Protein AF-A0A918I1J8-F1 (afdb_monomer_lite)

Sequence (109 aa):
MADRIAEIQARAEAATKGPWFVERHQPTLTRRVVSDDHALDADLGYLGNSNQFDAEFIAHAREDIPFLLDELARVQAAADELLAERDAARREVAAMEEMAAFYSKQAAS

pLDDT: mean 93.66, std 6.73, range [60.38, 98.5]

Secondary structure (DSSP, 8-state):
-HHHHHHHHHHHHHSPPS-EEEEEETTTTEEEEEETTSS-EEEEEETTSSTHHHHHHHHHHHHHHHHHHHHHHHHHHHHHHHHHHHHHHHHHHHHHHHHHHHHHHHTT-

Organism: NCBI:txid67314

Foldseek 3Di:
DVVVLVVLVVVLVPDDADQWDWDADVVQQWIWIAHPVRPDTGTPDHVPDPCPVVSVVVNCCNVVSVVVSVVVVVVVVVVVVVVVVVVVVVVVVVVVVVVVVVVVVVVVD

Structure (mmCIF, N/CA/C/O backbone):
data_AF-A0A918I1J8-F1
#
_entry.id   AF-A0A918I1J8-F1
#
loop_
_atom_site.group_PDB
_atom_site.id
_atom_site.type_symbol
_atom_site.label_atom_id
_atom_site.label_alt_id
_atom_site.label_comp_id
_atom_site.label_asym_id
_atom_site.label_entity_id
_atom_site.label_seq_id
_atom_site.pdbx_PDB_ins_code
_atom_site.Cartn_x
_atom_site.Cartn_y
_atom_site.Cartn_z
_atom_site.occupancy
_atom_site.B_iso_or_equiv
_atom_site.auth_seq_id
_atom_site.auth_comp_id
_atom_site.auth_asym_id
_atom_site.auth_atom_id
_atom_site.pdbx_PDB_model_num
ATOM 1 N N . MET A 1 1 ? -10.865 9.105 3.952 1.00 64.12 1 MET A N 1
ATOM 2 C CA . MET A 1 1 ? -9.612 8.329 4.138 1.00 64.12 1 MET A CA 1
ATOM 3 C C . MET A 1 1 ? -9.734 6.938 3.534 1.00 64.12 1 MET A C 1
ATOM 5 O O . MET A 1 1 ? -8.859 6.597 2.752 1.00 64.12 1 MET A O 1
ATOM 9 N N . ALA A 1 2 ? -10.814 6.192 3.810 1.00 78.25 2 ALA A N 1
ATOM 10 C CA . ALA A 1 2 ? -11.093 4.902 3.166 1.00 78.25 2 ALA A CA 1
ATOM 11 C C . ALA A 1 2 ? -11.023 4.972 1.627 1.00 78.25 2 ALA A C 1
ATOM 13 O O . ALA A 1 2 ? -10.316 4.176 1.017 1.00 78.25 2 ALA A O 1
ATOM 14 N N . ASP A 1 3 ? -11.616 6.007 1.022 1.00 89.00 3 ASP A N 1
ATOM 15 C CA . ASP A 1 3 ? -11.587 6.204 -0.438 1.00 89.00 3 ASP A CA 1
ATOM 16 C C . ASP A 1 3 ? -10.160 6.275 -1.001 1.00 89.00 3 ASP A C 1
ATOM 18 O O . ASP A 1 3 ? -9.843 5.656 -2.013 1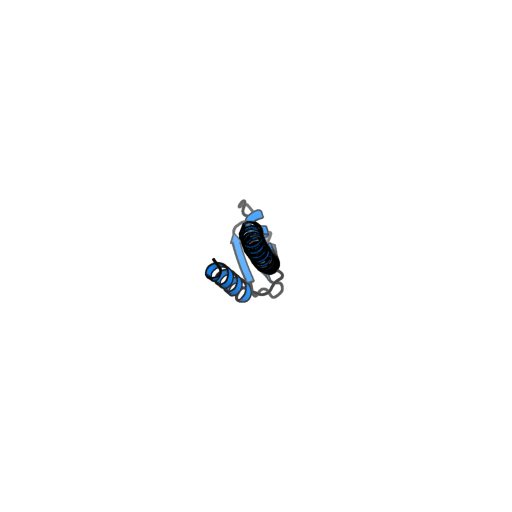.00 89.00 3 ASP A O 1
ATOM 22 N N . ARG A 1 4 ? -9.248 6.959 -0.297 1.00 95.19 4 ARG A N 1
ATOM 23 C CA . ARG A 1 4 ? -7.855 7.098 -0.734 1.00 95.19 4 ARG A CA 1
ATOM 24 C C . ARG A 1 4 ? -7.080 5.784 -0.643 1.00 95.19 4 ARG A C 1
ATOM 26 O O . ARG A 1 4 ? -6.210 5.541 -1.475 1.00 95.19 4 ARG A O 1
ATOM 33 N N . ILE A 1 5 ? -7.368 4.955 0.358 1.00 96.44 5 ILE A N 1
ATOM 34 C CA . ILE A 1 5 ? -6.742 3.635 0.499 1.00 96.44 5 ILE A CA 1
ATOM 35 C C . ILE A 1 5 ? -7.250 2.694 -0.593 1.00 96.44 5 ILE A C 1
ATOM 37 O O . ILE A 1 5 ? -6.433 2.063 -1.258 1.00 96.44 5 ILE A O 1
ATOM 41 N N . ALA A 1 6 ? -8.557 2.694 -0.867 1.00 96.19 6 ALA A N 1
ATOM 42 C CA . ALA A 1 6 ? -9.139 1.926 -1.967 1.00 96.19 6 ALA A CA 1
ATOM 43 C C . ALA A 1 6 ? -8.543 2.332 -3.328 1.00 96.19 6 ALA A C 1
ATOM 45 O O . ALA A 1 6 ? -8.182 1.480 -4.136 1.00 96.19 6 ALA A O 1
ATOM 46 N N . GLU A 1 7 ? -8.348 3.632 -3.566 1.00 97.62 7 GLU A N 1
ATOM 47 C CA . GLU A 1 7 ? -7.649 4.128 -4.757 1.00 97.62 7 GLU A CA 1
ATOM 48 C C . GLU A 1 7 ? -6.197 3.629 -4.863 1.00 97.62 7 GLU A C 1
A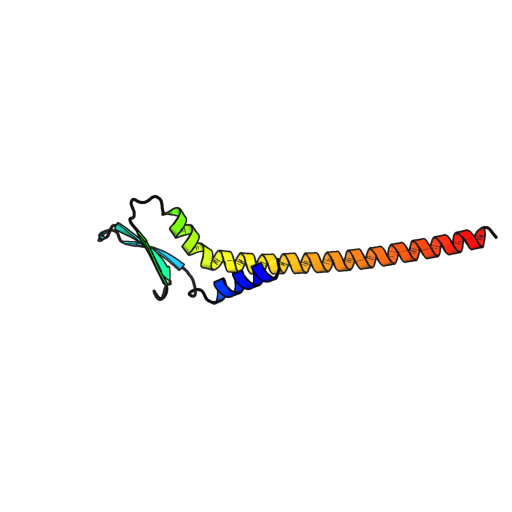TOM 50 O O . GLU A 1 7 ? -5.715 3.354 -5.964 1.00 97.62 7 GLU A O 1
ATOM 55 N N . ILE A 1 8 ? -5.461 3.574 -3.745 1.00 97.62 8 ILE A N 1
ATOM 56 C CA . ILE A 1 8 ? -4.079 3.069 -3.720 1.00 97.62 8 ILE A CA 1
ATOM 57 C C . ILE A 1 8 ? -4.071 1.575 -4.031 1.00 97.62 8 ILE A C 1
ATOM 59 O O . ILE A 1 8 ? -3.296 1.152 -4.889 1.00 97.62 8 ILE A O 1
ATOM 63 N N . GLN A 1 9 ? -4.956 0.808 -3.397 1.00 97.44 9 GLN A N 1
ATOM 64 C CA . GLN A 1 9 ? -5.110 -0.619 -3.646 1.00 97.44 9 GLN A CA 1
ATOM 65 C C . GLN A 1 9 ? -5.432 -0.894 -5.120 1.00 97.44 9 GLN A C 1
ATOM 67 O O . GLN A 1 9 ? -4.730 -1.675 -5.757 1.00 97.44 9 GLN A O 1
ATOM 72 N N . ALA A 1 10 ? -6.392 -0.172 -5.703 1.00 97.88 10 ALA A N 1
ATOM 73 C CA . ALA A 1 10 ? -6.748 -0.326 -7.112 1.00 97.88 10 ALA A CA 1
ATOM 74 C C . ALA A 1 10 ? -5.556 -0.063 -8.052 1.00 97.88 10 ALA A C 1
ATOM 76 O O . ALA A 1 10 ? -5.328 -0.813 -9.002 1.00 97.88 10 ALA A O 1
ATOM 77 N N . ARG A 1 11 ? -4.743 0.970 -7.779 1.00 97.75 11 ARG A N 1
ATOM 78 C CA . ARG A 1 11 ? -3.512 1.222 -8.554 1.00 97.75 11 ARG A CA 1
ATOM 79 C C . ARG A 1 11 ? -2.476 0.112 -8.368 1.00 97.75 11 ARG A C 1
ATOM 81 O O . ARG A 1 11 ? -1.840 -0.282 -9.342 1.00 97.75 11 ARG A O 1
ATOM 88 N N . ALA A 1 12 ? -2.310 -0.396 -7.148 1.00 97.25 12 ALA A N 1
ATOM 89 C CA . ALA A 1 12 ? -1.372 -1.475 -6.850 1.00 97.25 12 ALA A CA 1
ATOM 90 C C . ALA A 1 12 ? -1.781 -2.804 -7.511 1.00 97.25 12 ALA A C 1
ATOM 92 O O . ALA A 1 12 ? -0.919 -3.565 -7.950 1.00 97.25 12 ALA A O 1
ATOM 93 N N . GLU A 1 13 ? -3.077 -3.090 -7.613 1.00 96.75 13 GLU A N 1
ATOM 94 C CA . GLU A 1 13 ? -3.605 -4.282 -8.286 1.00 96.75 13 GLU A CA 1
ATOM 95 C C . GLU A 1 13 ? -3.454 -4.208 -9.810 1.00 96.75 13 GLU A C 1
ATOM 97 O O . GLU A 1 13 ? -3.113 -5.220 -10.433 1.00 96.75 13 GLU A O 1
ATOM 102 N N . ALA A 1 14 ? -3.674 -3.017 -10.381 1.00 96.94 14 ALA A N 1
ATOM 103 C CA . ALA A 1 14 ? -3.576 -2.748 -11.815 1.00 96.94 14 ALA A CA 1
ATOM 104 C C . ALA A 1 14 ? -2.131 -2.673 -12.335 1.00 96.94 14 ALA A C 1
ATOM 106 O O . ALA A 1 14 ? -1.894 -2.925 -13.515 1.00 96.94 14 ALA A O 1
ATOM 107 N N . ALA A 1 15 ? -1.167 -2.315 -11.481 1.00 96.56 15 ALA A N 1
ATOM 108 C CA . ALA A 1 15 ? 0.243 -2.281 -11.853 1.00 96.56 15 ALA A CA 1
ATOM 109 C C . ALA A 1 15 ? 0.775 -3.681 -12.215 1.00 96.56 15 ALA A C 1
ATOM 111 O O . ALA A 1 15 ? 0.293 -4.696 -11.701 1.00 96.56 15 ALA A O 1
ATOM 112 N N . THR A 1 16 ? 1.812 -3.724 -13.059 1.00 96.62 16 THR A N 1
ATOM 113 C CA . THR A 1 16 ? 2.488 -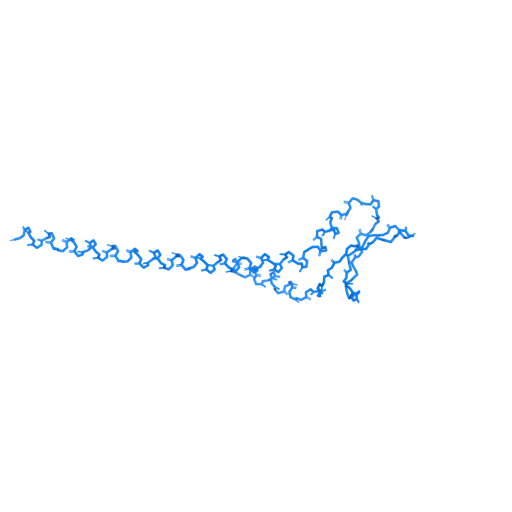4.958 -13.488 1.00 96.62 16 THR A CA 1
ATOM 114 C C . THR A 1 16 ? 2.815 -5.855 -12.295 1.00 96.62 16 THR A C 1
ATOM 116 O O . THR A 1 16 ? 3.165 -5.371 -11.211 1.00 96.62 16 THR A O 1
ATOM 119 N N . LYS A 1 17 ? 2.678 -7.173 -12.475 1.00 94.75 17 LYS A N 1
ATOM 120 C CA . LYS A 1 17 ? 3.006 -8.140 -11.425 1.00 94.75 17 LYS A CA 1
ATOM 121 C C . LYS A 1 17 ? 4.503 -8.089 -11.113 1.00 94.75 17 LYS A C 1
ATOM 123 O O . LYS A 1 17 ? 5.317 -7.756 -11.968 1.00 94.75 17 LYS A O 1
ATOM 128 N N . GLY A 1 18 ? 4.820 -8.314 -9.843 1.00 91.62 18 GLY A N 1
ATOM 129 C CA . GLY A 1 18 ? 6.192 -8.377 -9.361 1.00 91.62 18 GLY A CA 1
ATOM 130 C C . GLY A 1 18 ? 6.770 -9.788 -9.441 1.00 91.62 18 GLY A C 1
ATOM 131 O O . GLY A 1 18 ? 6.050 -10.717 -9.815 1.00 91.62 18 GLY A O 1
ATOM 132 N N . PRO A 1 19 ? 8.025 -9.959 -9.009 1.00 95.25 19 PRO A N 1
ATOM 133 C CA . PRO A 1 19 ? 8.914 -8.912 -8.484 1.00 95.25 19 PRO A CA 1
ATOM 134 C C . PRO A 1 19 ? 9.392 -7.921 -9.560 1.00 95.25 19 PRO A C 1
ATOM 136 O O . PRO A 1 19 ? 9.389 -8.228 -10.753 1.00 95.25 19 PRO A O 1
ATOM 139 N N . TRP A 1 20 ? 9.750 -6.708 -9.130 1.00 97.69 20 TRP A N 1
ATOM 140 C CA . TRP A 1 20 ? 10.409 -5.708 -9.975 1.00 97.69 20 TRP A CA 1
ATOM 141 C C . TRP A 1 20 ? 11.868 -5.564 -9.551 1.00 97.69 20 TRP A C 1
ATOM 143 O O . TRP A 1 20 ? 12.194 -5.681 -8.371 1.00 97.69 20 TRP A O 1
ATOM 153 N N . PHE A 1 21 ? 12.749 -5.275 -10.503 1.00 96.81 21 PHE A N 1
ATOM 154 C CA . PHE A 1 21 ? 14.189 -5.234 -10.282 1.00 96.81 21 PHE A CA 1
ATOM 155 C C . PHE A 1 21 ? 14.831 -4.037 -10.965 1.00 96.81 21 PHE A C 1
ATOM 157 O O . PHE A 1 21 ? 14.362 -3.569 -12.001 1.00 96.81 21 PHE A O 1
ATOM 164 N N . VAL A 1 22 ? 15.948 -3.573 -10.407 1.00 96.44 22 VAL A N 1
ATOM 165 C CA . VAL A 1 22 ? 16.774 -2.543 -11.040 1.00 96.44 22 VAL A CA 1
ATOM 166 C C . VAL A 1 22 ? 17.764 -3.197 -11.993 1.00 96.44 22 VAL A C 1
ATOM 168 O O . VAL A 1 22 ? 18.685 -3.893 -11.565 1.00 96.44 22 VAL A O 1
ATOM 171 N N . GLU A 1 23 ? 17.633 -2.899 -13.279 1.00 94.31 23 GLU A N 1
ATOM 172 C CA . GLU A 1 23 ? 18.594 -3.292 -14.301 1.00 94.31 23 GLU A CA 1
ATOM 173 C C . GLU A 1 23 ? 19.529 -2.121 -14.636 1.00 94.31 23 GLU A C 1
ATOM 175 O O . GLU A 1 23 ? 19.124 -0.958 -14.728 1.00 94.31 23 GLU A O 1
ATOM 180 N N . ARG A 1 24 ? 20.821 -2.419 -14.807 1.00 92.19 24 ARG A N 1
ATOM 181 C CA . ARG A 1 24 ? 21.843 -1.441 -15.202 1.00 92.19 24 ARG A CA 1
ATOM 182 C C . ARG A 1 24 ? 22.506 -1.933 -16.479 1.00 92.19 24 ARG A C 1
ATOM 184 O O . ARG A 1 24 ? 23.161 -2.972 -16.466 1.00 92.19 24 ARG A O 1
ATOM 191 N N . HIS A 1 25 ? 22.393 -1.167 -17.557 1.00 87.69 25 HIS A N 1
ATOM 192 C CA . HIS A 1 25 ? 23.015 -1.515 -18.828 1.00 87.69 25 HIS A CA 1
ATOM 193 C C . HIS A 1 25 ? 24.256 -0.648 -19.053 1.00 87.69 25 HIS A C 1
ATOM 195 O O . HIS A 1 25 ? 24.155 0.542 -19.348 1.00 87.69 25 HIS A O 1
ATOM 201 N N . GLN A 1 26 ? 25.448 -1.234 -18.887 1.00 83.38 26 GLN A N 1
ATOM 202 C CA . GLN A 1 26 ? 26.707 -0.486 -18.995 1.00 83.38 26 GLN A CA 1
ATOM 203 C C . GLN A 1 26 ? 26.981 0.094 -20.392 1.00 83.38 26 GLN A C 1
ATOM 205 O O . GLN A 1 26 ? 27.387 1.250 -20.446 1.00 83.38 26 GLN A O 1
ATOM 210 N N . PRO A 1 27 ? 26.747 -0.613 -21.519 1.00 87.50 27 PRO A N 1
ATOM 211 C CA . PRO A 1 27 ? 27.064 -0.063 -22.841 1.00 87.50 27 PRO A CA 1
ATOM 212 C C . PRO A 1 27 ? 26.286 1.209 -23.202 1.00 87.50 27 PRO A C 1
ATOM 214 O O . PRO A 1 27 ? 26.824 2.086 -23.870 1.00 87.50 27 PRO A O 1
ATOM 217 N N . THR A 1 28 ? 25.032 1.323 -22.756 1.00 86.75 28 THR A N 1
ATOM 218 C CA . THR A 1 28 ? 24.199 2.527 -22.963 1.00 86.75 28 THR A CA 1
ATOM 219 C C . THR A 1 28 ? 24.193 3.450 -21.752 1.00 86.75 28 THR A C 1
ATOM 221 O O . THR A 1 28 ? 23.585 4.515 -21.804 1.00 86.75 28 THR A O 1
ATOM 224 N N . LEU A 1 29 ? 24.863 3.046 -20.669 1.00 88.50 29 LEU A N 1
ATOM 225 C CA . LEU A 1 29 ? 24.900 3.735 -19.387 1.00 88.50 29 LEU A CA 1
ATOM 226 C C . LEU A 1 29 ? 23.497 4.114 -18.888 1.00 88.50 29 LEU A C 1
ATOM 228 O O . LEU A 1 29 ? 23.304 5.216 -18.390 1.00 88.50 29 LEU A O 1
ATOM 232 N N . THR A 1 30 ? 22.525 3.202 -18.987 1.00 90.75 30 THR A N 1
ATOM 233 C CA . THR A 1 30 ? 21.130 3.418 -18.551 1.00 90.75 30 THR A CA 1
ATOM 234 C C . THR A 1 30 ? 20.775 2.611 -17.303 1.00 90.75 30 THR A C 1
ATOM 236 O O . THR A 1 30 ? 21.359 1.555 -17.034 1.00 90.75 30 THR A O 1
ATOM 239 N N . ARG A 1 31 ? 19.798 3.113 -16.540 1.00 93.62 31 ARG A N 1
ATOM 240 C CA . ARG A 1 31 ? 19.194 2.446 -15.379 1.00 93.62 31 ARG A CA 1
ATOM 241 C C . ARG A 1 31 ? 17.700 2.284 -15.598 1.00 93.62 31 ARG A C 1
ATOM 243 O O . ARG A 1 31 ? 17.034 3.248 -15.965 1.00 93.62 31 ARG A O 1
ATOM 250 N N . ARG A 1 32 ? 17.183 1.090 -15.332 1.00 94.56 32 ARG A N 1
ATOM 251 C CA . ARG A 1 32 ? 15.777 0.754 -15.557 1.00 94.56 32 ARG A CA 1
ATOM 252 C C . ARG A 1 32 ? 15.191 0.009 -14.374 1.00 94.56 32 ARG A C 1
ATOM 254 O O . ARG A 1 32 ? 15.935 -0.632 -13.633 1.00 94.56 32 ARG A O 1
ATOM 261 N N . VAL A 1 33 ? 13.875 0.083 -14.222 1.00 96.75 33 VAL A N 1
ATOM 262 C CA . VAL A 1 33 ? 13.111 -0.849 -13.388 1.00 96.75 33 VAL A CA 1
ATOM 263 C C . VAL A 1 33 ? 12.318 -1.761 -14.310 1.00 96.75 33 VAL A C 1
ATOM 265 O O . VAL A 1 33 ? 11.580 -1.275 -15.167 1.00 96.75 33 VAL A O 1
ATOM 268 N N . VAL A 1 34 ? 12.494 -3.068 -14.138 1.00 97.00 34 VAL A N 1
ATOM 269 C CA . VAL A 1 34 ? 11.918 -4.102 -15.003 1.00 97.00 34 VAL A CA 1
ATOM 270 C C . VAL A 1 34 ? 11.189 -5.165 -14.188 1.00 97.00 34 VAL A C 1
ATOM 272 O O . VAL A 1 34 ? 11.517 -5.380 -13.023 1.00 97.00 34 VAL A O 1
ATOM 275 N N . SER A 1 35 ? 10.208 -5.836 -14.788 1.00 96.44 35 SER A N 1
ATOM 276 C CA . SER A 1 35 ? 9.655 -7.093 -14.260 1.00 96.44 35 SER A CA 1
ATOM 277 C C . SER A 1 35 ? 10.381 -8.297 -14.867 1.00 96.44 35 SER A C 1
ATOM 279 O O . SER A 1 35 ? 11.020 -8.168 -15.909 1.00 96.44 35 SER A O 1
ATOM 281 N N . ASP A 1 36 ? 10.274 -9.468 -14.234 1.00 91.25 36 ASP A N 1
ATOM 282 C CA . ASP A 1 36 ? 10.927 -10.714 -14.689 1.00 91.25 36 ASP A CA 1
ATOM 283 C C . ASP A 1 36 ? 10.514 -11.131 -16.119 1.00 91.25 36 ASP A C 1
ATOM 285 O O . ASP A 1 36 ? 11.304 -11.659 -16.896 1.00 91.25 36 ASP A O 1
ATOM 289 N N . ASP A 1 37 ? 9.271 -10.829 -16.499 1.00 91.56 37 ASP A N 1
ATOM 290 C CA . ASP A 1 37 ? 8.718 -11.050 -17.840 1.00 91.56 37 ASP A CA 1
ATOM 291 C C . ASP A 1 37 ? 8.924 -9.863 -18.802 1.00 91.56 37 ASP A C 1
ATOM 293 O O . ASP A 1 37 ? 8.433 -9.895 -19.932 1.00 91.56 37 ASP A O 1
ATOM 297 N N . HIS A 1 38 ? 9.617 -8.808 -18.360 1.00 89.00 38 HIS A N 1
ATOM 298 C CA . HIS A 1 38 ? 9.809 -7.541 -19.072 1.00 89.00 38 HIS A CA 1
ATOM 299 C C . HIS A 1 38 ? 8.510 -6.844 -19.531 1.00 89.00 38 HIS A C 1
ATOM 301 O O . HIS A 1 38 ? 8.544 -5.980 -20.409 1.00 89.00 38 HIS A O 1
ATOM 307 N N . ALA A 1 39 ? 7.355 -7.162 -18.934 1.00 92.94 39 ALA A N 1
ATOM 308 C CA . ALA A 1 39 ? 6.116 -6.414 -19.160 1.00 92.94 39 ALA A CA 1
ATOM 309 C C . ALA A 1 39 ? 6.190 -4.981 -18.595 1.00 92.94 39 ALA A C 1
ATOM 311 O O . ALA A 1 39 ? 5.495 -4.081 -19.071 1.00 92.94 39 ALA A O 1
ATOM 312 N N . LEU A 1 40 ? 7.030 -4.764 -17.580 1.00 95.50 40 LEU A N 1
ATOM 313 C CA . LEU A 1 40 ? 7.479 -3.453 -17.124 1.00 95.50 40 LEU A CA 1
ATOM 314 C C . LEU A 1 40 ? 8.881 -3.177 -17.679 1.00 95.50 40 LEU A C 1
ATOM 316 O O . LEU A 1 40 ? 9.795 -3.968 -17.459 1.00 95.50 40 LEU A O 1
ATOM 320 N N . ASP A 1 41 ? 9.046 -2.024 -18.325 1.00 94.62 41 ASP A N 1
ATOM 321 C CA . ASP A 1 41 ? 10.340 -1.461 -18.718 1.00 94.62 41 ASP A CA 1
ATOM 322 C C . ASP A 1 41 ? 10.298 0.064 -18.520 1.00 94.62 41 ASP A C 1
ATOM 324 O O . ASP A 1 41 ? 9.826 0.819 -19.375 1.00 94.62 41 ASP A O 1
ATOM 328 N N . ALA A 1 42 ? 10.696 0.515 -17.329 1.00 94.00 42 ALA A N 1
ATOM 329 C CA . ALA A 1 42 ? 10.722 1.926 -16.963 1.00 94.00 42 ALA A CA 1
ATOM 330 C C . ALA A 1 42 ? 12.164 2.448 -16.977 1.00 94.00 42 ALA A C 1
ATOM 332 O O . ALA A 1 42 ? 12.954 2.105 -16.099 1.00 94.00 42 ALA A O 1
ATOM 333 N N . ASP A 1 43 ? 12.505 3.301 -17.946 1.00 93.19 43 ASP A N 1
ATOM 334 C CA . ASP A 1 43 ? 13.831 3.920 -18.053 1.00 93.19 43 ASP A CA 1
ATOM 335 C C . ASP A 1 43 ? 13.937 5.166 -17.160 1.00 93.19 43 ASP A C 1
ATOM 337 O O . ASP A 1 43 ? 13.181 6.128 -17.315 1.00 93.19 43 ASP A O 1
ATOM 341 N N . LEU A 1 44 ? 14.882 5.157 -16.217 1.00 92.00 44 LEU A N 1
ATOM 342 C CA . LEU A 1 44 ? 15.166 6.294 -15.335 1.00 92.00 44 LEU A CA 1
ATOM 343 C C . LEU A 1 44 ? 16.275 7.201 -15.890 1.00 92.00 44 LEU A C 1
ATOM 345 O O . LEU A 1 44 ? 16.628 8.213 -15.277 1.00 92.00 44 LEU A O 1
ATOM 349 N N . GLY A 1 45 ? 16.831 6.869 -17.051 1.00 87.75 45 GLY A N 1
ATOM 350 C CA . GLY A 1 45 ? 17.885 7.606 -17.721 1.00 87.75 45 GLY A CA 1
ATOM 351 C C . GLY A 1 45 ? 19.282 7.147 -17.315 1.00 87.75 45 GLY A C 1
ATOM 352 O O . GLY A 1 45 ? 19.541 5.979 -17.020 1.00 87.75 45 GLY A O 1
ATOM 353 N N . TYR A 1 46 ? 20.219 8.090 -17.349 1.00 84.38 46 TYR A N 1
ATOM 354 C CA . TYR A 1 46 ? 21.646 7.792 -17.336 1.00 84.38 46 TYR A CA 1
ATOM 355 C C . TYR A 1 46 ? 22.163 7.338 -15.960 1.00 84.38 46 TYR A C 1
ATOM 357 O O . TYR A 1 46 ? 21.769 7.886 -14.934 1.00 84.38 46 TYR A O 1
ATOM 365 N N . LEU A 1 47 ? 23.114 6.399 -15.919 1.00 78.12 47 LEU A N 1
ATOM 366 C CA . LEU A 1 47 ? 23.719 5.873 -14.683 1.00 78.12 47 LEU A CA 1
ATOM 367 C C . LEU A 1 47 ? 24.447 6.945 -13.866 1.00 78.12 47 LEU A C 1
ATOM 369 O O . LEU A 1 47 ? 24.554 6.798 -12.650 1.00 78.12 47 LEU A O 1
ATOM 373 N N . GLY A 1 48 ? 24.946 7.987 -14.539 1.00 74.06 48 GLY A N 1
ATOM 374 C CA . GLY A 1 48 ? 25.584 9.151 -13.919 1.00 74.06 48 GLY A CA 1
ATOM 375 C C . GLY A 1 48 ? 24.605 10.110 -13.237 1.00 74.06 48 GLY A C 1
ATOM 376 O O . GLY A 1 48 ? 25.044 11.004 -12.520 1.00 74.06 48 GLY A O 1
ATOM 377 N N . ASN A 1 49 ? 23.295 9.921 -13.423 1.00 80.56 49 ASN A N 1
ATOM 378 C CA . ASN A 1 49 ? 22.295 10.613 -12.625 1.00 80.56 49 ASN A CA 1
ATOM 379 C C . ASN A 1 49 ? 22.223 9.962 -11.237 1.00 80.56 49 ASN A C 1
ATOM 381 O O . ASN A 1 49 ? 22.290 8.737 -11.096 1.00 80.56 49 ASN A O 1
ATOM 385 N N . SER A 1 50 ? 21.994 10.773 -10.206 1.00 81.94 50 SER A N 1
ATOM 386 C CA . SER A 1 50 ? 21.826 10.319 -8.817 1.00 81.94 50 SER A CA 1
ATOM 387 C C . SER A 1 50 ? 20.485 9.603 -8.551 1.00 81.94 50 SER A C 1
ATOM 389 O O . SER A 1 50 ? 19.991 9.630 -7.432 1.00 81.94 50 SER A O 1
ATOM 391 N N . ASN A 1 51 ? 19.897 8.944 -9.558 1.00 87.44 51 ASN A N 1
ATOM 392 C CA . ASN A 1 51 ? 18.581 8.284 -9.514 1.00 87.44 51 ASN A CA 1
ATOM 393 C C . ASN A 1 51 ? 18.643 6.814 -9.042 1.00 87.44 51 ASN A C 1
ATOM 395 O O . ASN A 1 51 ? 17.698 6.050 -9.228 1.00 87.44 51 ASN A O 1
ATOM 399 N N . GLN A 1 52 ? 19.778 6.377 -8.486 1.00 90.75 52 GLN A N 1
ATOM 400 C CA . GLN A 1 52 ? 19.953 4.994 -8.025 1.00 90.75 52 GLN A CA 1
ATOM 401 C C . GLN A 1 52 ? 18.942 4.630 -6.932 1.00 90.75 52 GLN A C 1
ATOM 403 O O . GLN A 1 52 ? 18.341 3.564 -6.994 1.00 90.75 52 GLN A O 1
ATOM 408 N N . PHE A 1 53 ? 18.710 5.556 -5.999 1.00 93.75 53 PHE A N 1
ATOM 409 C CA . PHE A 1 53 ? 17.769 5.370 -4.902 1.00 93.75 53 PHE A CA 1
ATOM 410 C C . PHE A 1 53 ? 16.322 5.440 -5.383 1.00 93.75 53 PHE A C 1
ATOM 412 O O . PHE A 1 53 ? 15.487 4.705 -4.873 1.00 93.75 53 PHE A O 1
ATOM 419 N N . ASP A 1 54 ? 16.033 6.253 -6.401 1.00 94.88 54 ASP A N 1
ATOM 420 C CA . ASP A 1 54 ? 14.702 6.301 -7.009 1.00 94.88 54 ASP A CA 1
ATOM 421 C C . ASP A 1 54 ? 14.367 4.970 -7.696 1.00 94.88 54 ASP A C 1
ATOM 423 O O . ASP A 1 54 ? 13.271 4.445 -7.522 1.00 94.88 54 ASP A O 1
ATOM 427 N N . ALA A 1 55 ? 15.320 4.383 -8.432 1.00 95.44 55 ALA A N 1
ATOM 428 C CA . ALA A 1 55 ? 15.133 3.079 -9.070 1.00 95.44 55 ALA A CA 1
ATOM 429 C C . ALA A 1 55 ? 14.899 1.971 -8.034 1.00 95.44 55 ALA A C 1
ATOM 431 O O . ALA A 1 55 ? 13.995 1.156 -8.197 1.00 95.44 55 ALA A O 1
ATOM 432 N N . GLU A 1 56 ? 15.701 1.958 -6.966 1.00 96.25 56 GLU A N 1
ATOM 433 C CA . GLU A 1 56 ? 15.573 0.990 -5.872 1.00 96.25 56 GLU A CA 1
ATOM 434 C C . GLU A 1 56 ? 14.233 1.158 -5.140 1.00 96.25 56 GLU A C 1
ATOM 436 O O . GLU A 1 56 ? 13.525 0.176 -4.933 1.00 96.25 56 GLU A O 1
ATOM 441 N N . PHE A 1 57 ? 13.823 2.396 -4.846 1.00 97.50 57 PHE A N 1
ATOM 442 C CA . PHE A 1 57 ? 12.521 2.693 -4.247 1.00 97.50 57 PHE A CA 1
ATOM 443 C C . PHE A 1 57 ? 11.358 2.216 -5.126 1.00 97.50 57 PHE A C 1
ATOM 445 O O . PHE A 1 57 ? 10.434 1.569 -4.637 1.00 97.50 57 PHE A O 1
ATOM 452 N N . ILE A 1 58 ? 11.400 2.501 -6.431 1.00 96.88 58 ILE A N 1
ATOM 453 C CA . ILE A 1 58 ? 10.348 2.080 -7.366 1.00 96.88 58 ILE A CA 1
ATOM 454 C C . ILE A 1 58 ? 10.296 0.553 -7.476 1.00 96.88 58 ILE A C 1
ATOM 456 O O . ILE A 1 58 ? 9.200 -0.001 -7.469 1.00 96.88 58 ILE A O 1
ATOM 460 N N . ALA A 1 59 ? 11.443 -0.129 -7.556 1.00 97.62 59 ALA A N 1
ATOM 461 C CA . ALA A 1 59 ? 11.485 -1.589 -7.614 1.00 97.62 59 ALA A CA 1
ATOM 462 C C . ALA A 1 59 ? 10.839 -2.219 -6.365 1.00 97.62 59 ALA A C 1
ATOM 464 O O . ALA A 1 59 ? 9.964 -3.076 -6.491 1.00 97.62 59 ALA A O 1
ATOM 465 N N . HIS A 1 60 ? 11.183 -1.727 -5.171 1.00 97.88 60 HIS A N 1
ATOM 466 C CA . HIS A 1 60 ? 10.619 -2.225 -3.913 1.00 97.88 60 HIS A CA 1
ATOM 467 C C . HIS A 1 60 ? 9.143 -1.871 -3.708 1.00 97.88 60 HIS A C 1
ATOM 469 O O . HIS A 1 60 ? 8.416 -2.634 -3.071 1.00 97.88 60 HIS A O 1
ATOM 475 N N . ALA A 1 61 ? 8.645 -0.788 -4.315 1.00 97.69 61 ALA A N 1
ATOM 476 C CA . ALA A 1 61 ? 7.248 -0.373 -4.180 1.00 97.69 61 ALA A CA 1
ATOM 477 C C . ALA A 1 61 ? 6.237 -1.475 -4.555 1.00 97.69 61 ALA A C 1
ATOM 479 O O . ALA A 1 61 ? 5.126 -1.504 -4.023 1.00 97.69 61 ALA A O 1
ATOM 480 N N . ARG A 1 62 ? 6.609 -2.404 -5.446 1.00 97.19 62 ARG A N 1
ATOM 481 C CA . ARG A 1 62 ? 5.763 -3.542 -5.837 1.00 97.19 62 ARG A CA 1
ATOM 482 C C . ARG A 1 62 ? 5.479 -4.510 -4.690 1.00 97.19 62 ARG A C 1
ATOM 484 O O . ARG A 1 62 ? 4.415 -5.131 -4.698 1.00 97.19 62 ARG A O 1
ATOM 491 N N . GLU A 1 63 ? 6.395 -4.640 -3.741 1.00 97.12 63 GLU A N 1
ATOM 492 C CA . GLU A 1 63 ? 6.272 -5.518 -2.573 1.00 97.12 63 GLU A CA 1
ATOM 493 C C . GLU A 1 63 ? 5.859 -4.722 -1.330 1.00 97.12 63 GLU A C 1
ATOM 495 O O . GLU A 1 63 ? 4.949 -5.134 -0.607 1.00 97.12 63 GLU A O 1
ATOM 500 N N . ASP A 1 64 ? 6.434 -3.532 -1.147 1.00 98.44 64 ASP A N 1
ATOM 501 C CA . ASP A 1 64 ? 6.173 -2.679 0.010 1.00 98.44 64 ASP A CA 1
ATOM 502 C C . ASP A 1 64 ? 4.725 -2.179 0.051 1.00 98.44 64 ASP A C 1
ATOM 504 O O . ASP A 1 64 ? 4.099 -2.181 1.108 1.00 98.44 64 ASP A O 1
ATOM 508 N N . ILE A 1 65 ? 4.152 -1.755 -1.085 1.00 97.69 65 ILE A N 1
ATOM 509 C CA . ILE A 1 65 ? 2.783 -1.213 -1.100 1.00 97.69 65 ILE A CA 1
ATOM 510 C C . ILE A 1 65 ? 1.751 -2.283 -0.701 1.00 97.69 65 ILE A C 1
ATOM 512 O O . ILE A 1 65 ? 0.946 -1.988 0.183 1.00 97.69 65 ILE A O 1
ATOM 516 N N . PRO A 1 66 ? 1.742 -3.504 -1.282 1.00 97.38 66 PRO A N 1
ATOM 517 C CA . PRO A 1 66 ? 0.871 -4.578 -0.801 1.00 97.38 66 PRO A CA 1
ATOM 518 C C . PRO A 1 66 ? 1.058 -4.890 0.684 1.00 97.38 66 PRO A C 1
ATOM 520 O O . PRO A 1 66 ? 0.073 -4.931 1.413 1.00 97.38 66 PRO A O 1
ATOM 523 N N . PHE A 1 67 ? 2.304 -5.017 1.151 1.00 98.06 67 PHE A N 1
ATOM 524 C CA . PHE A 1 67 ? 2.589 -5.271 2.564 1.00 98.06 67 PHE A CA 1
ATOM 525 C C . PHE A 1 67 ? 1.991 -4.192 3.481 1.00 98.06 67 PHE A C 1
ATOM 527 O O . PHE A 1 67 ? 1.348 -4.499 4.484 1.00 98.06 67 PHE A O 1
ATOM 534 N N . LEU A 1 68 ? 2.160 -2.915 3.127 1.00 98.38 68 LEU A N 1
ATOM 535 C CA . LEU A 1 68 ? 1.628 -1.794 3.902 1.00 98.38 68 LEU A CA 1
ATOM 536 C C . LEU A 1 68 ? 0.095 -1.738 3.890 1.00 98.38 68 LEU A C 1
ATOM 538 O O . LEU A 1 68 ? -0.500 -1.332 4.888 1.00 98.38 68 LEU A O 1
ATOM 542 N N . LEU A 1 69 ? -0.550 -2.120 2.783 1.00 97.94 69 LEU A N 1
ATOM 543 C CA . LEU A 1 69 ? -2.011 -2.202 2.700 1.00 97.94 69 LEU A CA 1
ATOM 544 C C . LEU A 1 69 ? -2.557 -3.314 3.604 1.00 97.94 69 LEU A C 1
ATOM 546 O O . LEU A 1 69 ? -3.513 -3.069 4.343 1.00 97.94 69 LEU A O 1
ATOM 550 N N . ASP A 1 70 ? -1.921 -4.486 3.599 1.00 97.94 70 ASP A N 1
ATOM 551 C CA . ASP A 1 70 ? -2.286 -5.606 4.472 1.00 97.94 70 ASP A CA 1
ATOM 552 C C . ASP A 1 70 ? -2.108 -5.237 5.951 1.00 97.94 70 ASP A C 1
ATOM 554 O O . ASP A 1 70 ? -2.996 -5.466 6.778 1.00 97.94 70 ASP A O 1
ATOM 558 N N . GLU A 1 71 ? -0.989 -4.593 6.290 1.00 98.44 71 GLU A N 1
ATOM 559 C CA . GLU A 1 71 ? -0.712 -4.164 7.660 1.00 98.44 71 GLU A CA 1
ATOM 560 C C . GLU A 1 71 ? -1.682 -3.069 8.127 1.00 98.44 71 GLU A C 1
ATOM 562 O O . GLU A 1 71 ? -2.152 -3.091 9.268 1.00 98.44 71 GLU A O 1
ATOM 567 N N . LEU A 1 72 ? -2.055 -2.140 7.242 1.00 97.62 72 LEU A N 1
ATOM 568 C CA . LEU A 1 72 ? -3.070 -1.134 7.541 1.00 97.62 72 LEU A CA 1
ATOM 569 C C . LEU A 1 72 ? -4.433 -1.778 7.822 1.00 97.62 72 LEU A C 1
ATOM 571 O O . LEU A 1 72 ? -5.078 -1.407 8.804 1.00 97.62 72 LEU A O 1
ATOM 575 N N . ALA A 1 73 ? -4.854 -2.746 7.004 1.00 96.62 73 ALA A N 1
ATOM 576 C CA . ALA A 1 73 ? -6.108 -3.467 7.210 1.00 96.62 73 ALA A CA 1
ATOM 577 C C . ALA A 1 73 ? -6.110 -4.216 8.553 1.00 96.62 73 ALA A C 1
ATOM 579 O O . ALA A 1 73 ? -7.084 -4.150 9.306 1.00 96.62 73 ALA A O 1
ATOM 580 N N . ARG A 1 74 ? -4.989 -4.862 8.901 1.00 98.19 74 ARG A N 1
ATOM 581 C CA . ARG A 1 74 ? -4.808 -5.550 10.187 1.00 98.19 74 ARG A CA 1
ATOM 582 C C . ARG A 1 74 ? -4.934 -4.593 11.374 1.00 98.19 74 ARG A C 1
ATOM 584 O O . ARG A 1 74 ? -5.632 -4.896 12.341 1.00 98.19 74 ARG A O 1
ATOM 591 N N . VAL A 1 75 ? -4.261 -3.443 11.315 1.00 98.19 75 VAL A N 1
ATOM 592 C CA . VAL A 1 75 ? -4.301 -2.436 12.387 1.00 98.19 75 VAL A CA 1
ATOM 593 C C . VAL A 1 75 ? -5.694 -1.817 12.518 1.00 98.19 75 VAL A C 1
ATOM 595 O O . VAL A 1 75 ? -6.152 -1.605 13.639 1.00 98.19 75 VAL A O 1
ATOM 598 N N . GLN A 1 76 ? -6.386 -1.559 11.405 1.00 96.88 76 GLN A N 1
ATOM 599 C CA . GLN A 1 76 ? -7.763 -1.054 11.420 1.00 96.88 76 GLN A CA 1
ATOM 600 C C . GLN A 1 76 ? -8.724 -2.047 12.075 1.00 96.88 76 GLN A C 1
ATOM 602 O O . GLN A 1 76 ? -9.469 -1.653 12.966 1.00 96.88 76 GLN A O 1
ATOM 607 N N . ALA A 1 77 ? -8.637 -3.334 11.727 1.0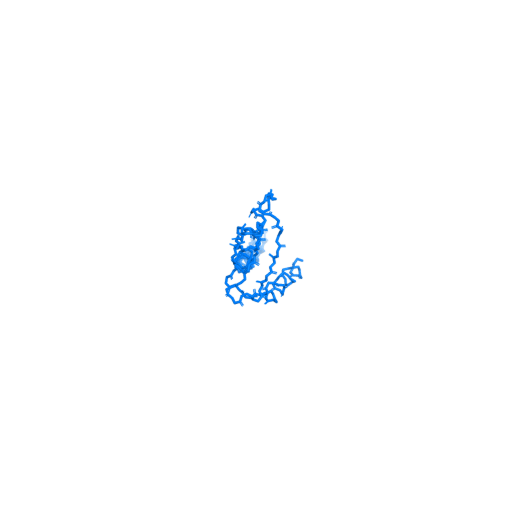0 97.25 77 ALA A N 1
ATOM 608 C CA . ALA A 1 77 ? -9.461 -4.369 12.348 1.00 97.25 77 ALA A CA 1
ATOM 609 C C . ALA A 1 77 ? -9.250 -4.443 13.872 1.00 97.25 77 ALA A C 1
ATOM 611 O O . ALA A 1 77 ? -10.218 -4.473 14.629 1.00 97.25 77 ALA A O 1
ATOM 612 N N . ALA A 1 78 ? -7.994 -4.395 14.329 1.00 98.25 78 ALA A N 1
ATOM 613 C CA . ALA A 1 78 ? -7.683 -4.386 15.758 1.00 98.25 78 ALA A CA 1
ATOM 614 C C . ALA A 1 78 ? -8.198 -3.118 16.465 1.00 98.25 78 ALA A C 1
ATOM 616 O O . ALA A 1 78 ? -8.655 -3.174 17.606 1.00 98.25 78 ALA A O 1
ATOM 617 N N . ALA A 1 79 ? -8.131 -1.960 15.801 1.00 98.00 79 ALA A N 1
ATOM 618 C CA . ALA A 1 79 ? -8.662 -0.716 16.345 1.00 98.00 79 ALA A CA 1
ATOM 619 C C . ALA A 1 79 ? -10.191 -0.770 16.485 1.00 98.00 79 ALA A C 1
ATOM 621 O O . ALA A 1 79 ? -10.716 -0.368 17.522 1.00 98.00 79 ALA A O 1
ATOM 622 N N . ASP A 1 80 ? -10.892 -1.290 15.478 1.00 98.00 80 ASP A N 1
ATOM 623 C CA . ASP A 1 80 ? -12.348 -1.435 15.494 1.00 98.00 80 ASP A CA 1
ATOM 624 C C . ASP A 1 80 ? -12.810 -2.384 16.611 1.00 98.00 80 ASP A C 1
ATOM 626 O O . ASP A 1 80 ? -13.761 -2.073 17.331 1.00 98.00 80 ASP A O 1
ATOM 630 N N . GLU A 1 81 ? -12.097 -3.495 16.817 1.00 98.44 81 GLU A N 1
ATOM 631 C CA . GLU A 1 81 ? -12.347 -4.438 17.914 1.00 98.44 81 GLU A CA 1
ATOM 632 C C . GLU A 1 81 ? -12.197 -3.762 19.285 1.00 98.44 81 GLU A C 1
ATOM 634 O O . GLU A 1 81 ? -13.130 -3.760 20.090 1.00 98.44 81 G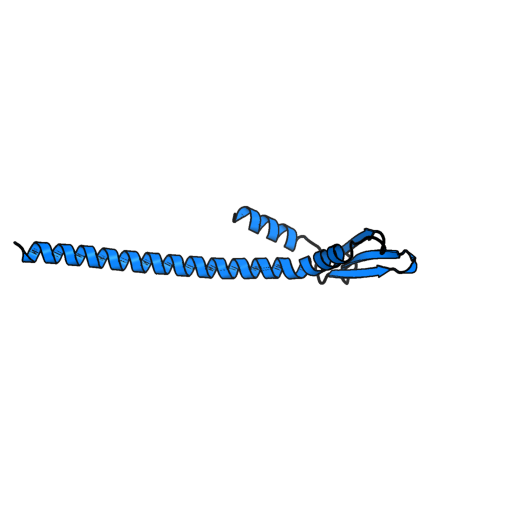LU A O 1
ATOM 639 N N . LEU A 1 82 ? -11.072 -3.081 19.521 1.00 98.44 82 LEU A N 1
ATOM 640 C CA . LEU A 1 82 ? -10.823 -2.370 20.779 1.00 98.44 82 LEU A CA 1
ATOM 641 C C . LEU A 1 82 ? -11.838 -1.248 21.037 1.00 98.44 82 LEU A C 1
ATOM 643 O O . LEU A 1 82 ? -12.218 -0.989 22.183 1.00 98.44 82 LEU A O 1
ATOM 647 N N . LEU A 1 83 ? -12.285 -0.555 19.988 1.00 98.50 83 LEU A N 1
ATOM 648 C CA . LEU A 1 83 ? -13.327 0.463 20.104 1.00 98.50 83 LEU A CA 1
ATOM 649 C C . LEU A 1 83 ? -14.668 -0.160 20.502 1.00 98.50 83 LEU A C 1
ATOM 651 O O . LEU A 1 83 ? -15.341 0.381 21.383 1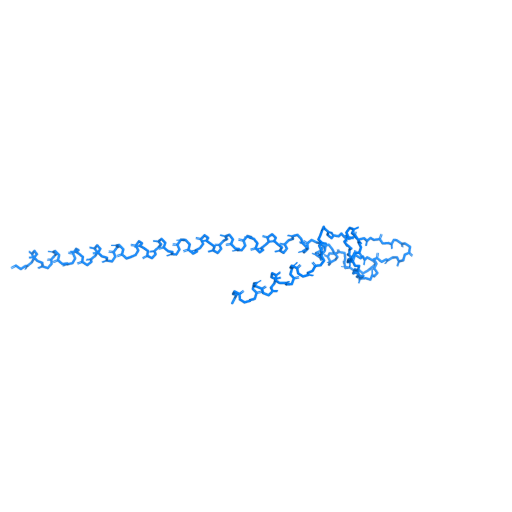.00 98.50 83 LEU A O 1
ATOM 655 N N . ALA A 1 84 ? -15.028 -1.304 19.917 1.00 98.25 84 ALA A N 1
ATOM 656 C CA . ALA A 1 84 ? -16.245 -2.027 20.266 1.00 98.25 84 ALA A CA 1
ATOM 657 C C . ALA A 1 84 ? -16.221 -2.525 21.721 1.00 98.25 84 ALA A C 1
ATOM 659 O O . ALA A 1 84 ? -17.200 -2.340 22.451 1.00 98.25 84 ALA A O 1
ATOM 660 N N . GLU A 1 85 ? -15.096 -3.086 22.171 1.00 98.25 85 GLU A N 1
ATOM 661 C CA . GLU A 1 85 ? -14.899 -3.515 23.561 1.00 98.25 85 GLU A CA 1
ATOM 662 C C . GLU A 1 85 ? -15.001 -2.342 24.538 1.00 98.25 85 GLU A C 1
ATOM 664 O O . GLU A 1 85 ? -15.738 -2.403 25.526 1.00 98.25 85 GLU A O 1
ATOM 669 N N . ARG A 1 86 ? -14.322 -1.228 24.237 1.00 98.44 86 ARG A N 1
ATOM 670 C CA . ARG A 1 86 ? -14.399 0.002 25.037 1.00 98.44 86 ARG A CA 1
ATOM 671 C C . ARG A 1 86 ? -15.842 0.488 25.166 1.00 98.44 86 ARG A C 1
ATOM 673 O O . ARG A 1 86 ? -16.257 0.910 26.246 1.00 98.44 86 ARG A O 1
ATOM 680 N N . ASP A 1 87 ? -16.598 0.467 24.075 1.00 98.38 87 ASP A N 1
ATOM 681 C CA . ASP A 1 87 ? -17.978 0.950 24.053 1.00 98.38 87 ASP A CA 1
ATOM 682 C C . ASP A 1 87 ? -18.947 -0.008 24.757 1.00 98.38 87 ASP A C 1
ATOM 684 O O . ASP A 1 87 ? -19.952 0.433 25.318 1.00 98.38 87 ASP A O 1
ATOM 688 N N . ALA A 1 88 ? -18.658 -1.310 24.779 1.00 97.94 88 ALA A N 1
ATOM 689 C CA . ALA A 1 88 ? -19.359 -2.268 25.629 1.00 97.94 88 ALA A CA 1
ATOM 690 C C . ALA A 1 88 ? -19.073 -2.004 27.116 1.00 97.94 88 ALA A C 1
ATOM 692 O O . ALA A 1 88 ? -20.007 -1.766 27.880 1.00 97.94 88 ALA A O 1
ATOM 693 N N . ALA A 1 89 ? -17.797 -1.913 27.499 1.00 97.44 89 ALA A N 1
ATOM 694 C CA . ALA A 1 89 ? -17.392 -1.671 28.883 1.00 97.44 89 ALA A CA 1
ATOM 695 C C . ALA A 1 89 ? -17.961 -0.353 29.435 1.00 97.44 89 ALA A C 1
ATOM 697 O O . ALA A 1 89 ? -18.450 -0.296 30.561 1.00 97.44 89 ALA A O 1
ATOM 698 N N . ARG A 1 90 ? -17.969 0.717 28.631 1.00 97.94 90 ARG A N 1
ATOM 699 C CA . ARG A 1 90 ? -18.566 2.003 29.031 1.00 97.94 90 ARG A CA 1
ATOM 700 C C . ARG A 1 90 ? -20.068 1.911 29.284 1.00 97.94 90 ARG A C 1
ATOM 702 O O . ARG A 1 90 ? -20.558 2.569 30.197 1.00 97.94 90 ARG A O 1
ATOM 709 N N . ARG A 1 91 ? -20.794 1.114 28.496 1.00 98.00 91 ARG A N 1
ATOM 710 C CA . ARG A 1 91 ? -22.232 0.891 28.707 1.00 98.00 91 ARG A CA 1
ATOM 711 C C . ARG A 1 91 ? -22.494 0.108 29.987 1.00 98.00 91 ARG A C 1
ATOM 713 O O . ARG A 1 91 ? -23.415 0.455 30.718 1.00 98.00 91 ARG A O 1
ATOM 720 N N . GLU A 1 92 ? -21.678 -0.901 30.271 1.00 97.56 92 GLU A N 1
ATOM 721 C CA . GLU A 1 92 ? -21.775 -1.667 31.516 1.00 97.56 92 GLU A CA 1
ATOM 722 C C . GLU A 1 92 ? -21.505 -0.789 32.739 1.00 97.56 92 GLU A C 1
ATOM 724 O O . GLU A 1 92 ? -22.302 -0.787 33.675 1.00 97.56 92 GLU A O 1
ATOM 729 N N . VAL A 1 93 ? -20.442 0.023 32.703 1.00 97.75 93 VAL A N 1
ATOM 730 C CA . VAL A 1 93 ? -20.128 0.974 33.781 1.00 97.75 93 VAL A CA 1
ATOM 731 C C . VAL A 1 93 ? -21.277 1.960 33.996 1.00 97.75 93 VAL A C 1
ATOM 733 O O . VAL A 1 93 ? -21.725 2.120 35.128 1.00 97.75 93 VAL A O 1
ATOM 736 N N . ALA A 1 94 ? -21.812 2.559 32.928 1.00 97.50 94 ALA A N 1
ATOM 737 C CA . ALA A 1 94 ? -22.942 3.482 33.035 1.00 97.50 94 ALA A CA 1
ATOM 738 C C . ALA A 1 94 ? -24.182 2.812 33.658 1.00 97.50 94 ALA A C 1
ATOM 740 O O . ALA A 1 94 ? -24.814 3.380 34.548 1.00 97.50 94 ALA A O 1
ATOM 741 N N . ALA A 1 95 ? -24.499 1.576 33.258 1.00 96.31 95 ALA A N 1
ATOM 742 C CA . ALA A 1 95 ? -25.608 0.819 33.838 1.00 96.31 95 ALA A CA 1
ATOM 743 C C . ALA A 1 95 ? -25.390 0.511 35.332 1.00 96.31 95 ALA A C 1
ATOM 745 O O . ALA A 1 95 ? -26.328 0.585 36.130 1.00 96.31 95 ALA A O 1
ATOM 746 N N . MET A 1 96 ? -24.155 0.194 35.736 1.00 96.62 96 MET A N 1
ATOM 747 C CA . MET A 1 96 ? -23.806 -0.016 37.145 1.00 96.62 96 MET A CA 1
ATOM 748 C C . MET A 1 96 ? -23.946 1.270 37.968 1.00 96.62 96 MET A C 1
ATOM 750 O O . MET A 1 96 ? -24.464 1.222 39.085 1.00 96.62 96 MET A O 1
ATOM 754 N N . GLU A 1 97 ? -23.524 2.413 37.424 1.00 96.88 97 GLU A N 1
ATOM 755 C CA . GLU A 1 97 ? -23.657 3.723 38.070 1.00 96.88 97 GLU A CA 1
ATOM 756 C C . GLU A 1 97 ? -25.128 4.122 38.254 1.00 96.88 97 GLU A C 1
ATOM 758 O O . GLU A 1 97 ? -25.523 4.541 39.346 1.00 96.88 97 GLU A O 1
ATOM 763 N N . GLU A 1 98 ? -25.967 3.932 37.231 1.00 96.06 98 GLU A N 1
ATOM 764 C CA . GLU A 1 98 ? -27.412 4.182 37.315 1.00 96.06 98 GLU A CA 1
ATOM 765 C C . GLU A 1 98 ? -28.085 3.299 38.371 1.00 96.06 98 GLU A C 1
ATOM 767 O O . GLU A 1 98 ? -28.874 3.781 39.192 1.00 96.06 98 GLU A O 1
ATOM 772 N N . MET A 1 99 ? -27.736 2.011 38.396 1.00 95.94 99 MET A N 1
ATOM 773 C CA . MET A 1 99 ? -28.259 1.062 39.372 1.00 95.94 99 MET A CA 1
ATOM 774 C C . MET A 1 99 ? -27.834 1.427 40.803 1.00 95.94 99 MET A C 1
ATOM 776 O O . MET A 1 99 ? -28.663 1.428 41.716 1.00 95.94 99 MET A O 1
ATOM 780 N N . ALA A 1 100 ? -26.568 1.800 41.011 1.00 95.31 100 ALA A N 1
ATOM 781 C CA . ALA A 1 100 ? -26.076 2.257 42.309 1.00 95.31 100 ALA A CA 1
ATOM 782 C C . ALA A 1 100 ? -26.796 3.536 42.777 1.00 95.31 100 ALA A C 1
ATOM 784 O O . ALA A 1 100 ? -27.209 3.632 43.937 1.00 95.31 100 ALA A O 1
ATOM 785 N N . ALA A 1 101 ? -27.014 4.494 41.870 1.00 95.19 101 ALA A N 1
ATOM 786 C CA . ALA A 1 101 ? -27.746 5.723 42.165 1.00 95.19 101 ALA A CA 1
ATOM 787 C C . ALA A 1 101 ? -29.216 5.455 42.534 1.00 95.19 101 ALA A C 1
ATOM 789 O O . ALA A 1 101 ? -29.752 6.103 43.439 1.00 95.19 101 ALA A O 1
ATOM 790 N N . PHE A 1 102 ? -29.866 4.493 41.871 1.00 95.31 102 PHE A N 1
ATOM 791 C CA . PHE A 1 102 ? -31.228 4.070 42.195 1.00 95.31 102 PHE A CA 1
ATOM 792 C C . PHE A 1 102 ? -31.324 3.510 43.622 1.00 95.31 102 PHE A C 1
ATOM 794 O O . PHE A 1 102 ? -32.126 3.998 44.423 1.00 95.31 102 PHE A O 1
ATOM 801 N N . TYR A 1 103 ? -30.458 2.555 43.976 1.00 93.31 103 TYR A N 1
ATOM 802 C CA . TYR A 1 103 ? -30.452 1.960 45.316 1.00 93.31 103 TYR A CA 1
ATOM 803 C C . TYR A 1 103 ? -30.112 2.976 46.413 1.00 93.31 103 TYR A C 1
ATOM 805 O O . TYR A 1 103 ? -30.740 2.967 47.473 1.00 93.31 103 TYR A O 1
ATOM 813 N N . SER A 1 104 ? -29.183 3.903 46.156 1.00 94.44 104 SER A N 1
ATOM 814 C CA . SER A 1 104 ? -28.845 4.959 47.118 1.00 94.44 104 SER A CA 1
ATOM 815 C C . SER A 1 104 ? -30.025 5.889 47.419 1.00 94.44 104 SER A C 1
ATOM 817 O O . SER A 1 104 ? -30.159 6.332 48.558 1.00 94.44 104 SER A O 1
ATOM 819 N N . LYS A 1 105 ? -30.879 6.196 46.433 1.00 90.62 105 LYS A N 1
ATOM 820 C CA . LYS A 1 105 ? -32.087 7.010 46.652 1.00 90.62 105 LYS A CA 1
ATOM 821 C C . LYS A 1 105 ? -33.143 6.262 47.458 1.00 90.62 105 LYS A C 1
ATOM 823 O O . LYS A 1 105 ? -33.786 6.865 48.308 1.00 90.62 105 LYS A O 1
ATOM 828 N N . GLN A 1 106 ? -33.307 4.964 47.209 1.00 87.19 106 GLN A N 1
ATOM 829 C CA . GLN A 1 106 ? -34.290 4.143 47.915 1.00 87.19 106 GLN A CA 1
ATOM 830 C C . GLN A 1 106 ? -33.924 3.942 49.392 1.00 87.19 106 GLN A C 1
ATOM 832 O O . GLN A 1 106 ? -34.809 3.921 50.236 1.00 87.19 106 GLN A O 1
ATOM 837 N N . ALA A 1 107 ? -32.630 3.842 49.711 1.00 85.25 107 ALA A N 1
ATOM 838 C CA . ALA A 1 107 ? -32.145 3.713 51.086 1.00 85.25 107 ALA A CA 1
ATOM 839 C C . ALA A 1 107 ? -32.235 5.014 51.914 1.00 85.25 107 ALA A C 1
ATOM 841 O O . ALA A 1 107 ? -32.093 4.966 53.134 1.00 85.25 107 ALA A O 1
ATOM 842 N N . ALA A 1 108 ? -32.432 6.168 51.266 1.00 78.69 108 ALA A N 1
ATOM 843 C CA . ALA A 1 108 ? -32.538 7.479 51.911 1.00 78.69 108 ALA A CA 1
ATOM 844 C C . ALA A 1 108 ? -33.993 7.960 52.113 1.00 78.69 108 ALA A C 1
ATOM 846 O O . ALA A 1 108 ? -34.191 9.062 52.628 1.00 78.69 108 ALA A O 1
ATOM 847 N N . SER A 1 109 ? -34.987 7.166 51.691 1.00 60.38 109 SER A N 1
ATOM 848 C CA . SER A 1 109 ? -36.427 7.410 51.876 1.00 60.38 109 SER A CA 1
ATOM 849 C C . SER A 1 109 ? -37.013 6.512 52.956 1.00 60.38 109 SER A C 1
ATOM 851 O O . SER A 1 109 ? -38.082 6.914 53.467 1.00 60.38 109 SER A O 1
#

Radius of gyration: 27.41 Å; chains: 1; bounding box: 64×22×75 Å